Protein AF-A0A8B6EHK2-F1 (afdb_monomer)

InterPro domains:
  IPR007889 DNA binding HTH domain, Psq-type [PF04218] (21-60)

Foldseek 3Di:
DDDDDDPDDDDDPPPPPPPVVPPQPQVDPVLLVVLVVCVVVDPDDLCVSCVVSSHDSVSD

Sequence (60 aa):
MLAEQSVKAPGHPGGIARSAKRKLNVKSIEDKYQAILEVERTSKPKSEIARSYGVPANTL

Organism: Mytilus galloprovincialis (NCBI:txid29158)

Structure (mmCIF, N/CA/C/O backbone):
data_AF-A0A8B6EHK2-F1
#
_entry.id   AF-A0A8B6EHK2-F1
#
loop_
_atom_site.group_PDB
_atom_site.id
_atom_site.type_symbol
_atom_site.label_atom_id
_atom_site.label_alt_id
_atom_site.label_comp_id
_atom_site.label_asym_id
_atom_site.label_entity_id
_atom_site.label_seq_id
_atom_site.pdbx_PDB_ins_code
_atom_site.Cartn_x
_atom_site.Cartn_y
_atom_site.Cartn_z
_atom_site.occupancy
_atom_site.B_iso_or_equiv
_atom_site.auth_seq_id
_atom_site.auth_comp_id
_atom_site.auth_asym_id
_atom_site.auth_atom_id
_atom_site.pdbx_PDB_model_num
ATOM 1 N N . MET A 1 1 ? 8.306 -67.521 -22.830 1.00 42.19 1 MET A N 1
ATOM 2 C CA . MET A 1 1 ? 8.651 -66.181 -23.353 1.00 42.19 1 MET A CA 1
ATOM 3 C C . MET A 1 1 ? 7.973 -65.161 -22.454 1.00 42.19 1 MET A C 1
ATOM 5 O O . MET A 1 1 ? 6.755 -65.201 -22.351 1.00 42.19 1 MET A O 1
ATOM 9 N N . LEU A 1 2 ? 8.749 -64.357 -21.726 1.00 48.41 2 LEU A N 1
ATOM 10 C CA . LEU A 1 2 ? 8.262 -63.364 -20.765 1.00 48.41 2 LEU A CA 1
ATOM 11 C C . LEU A 1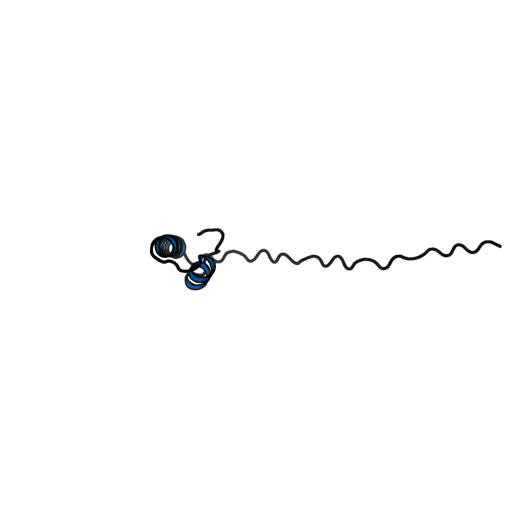 2 ? 8.403 -61.985 -21.423 1.00 48.41 2 LEU A C 1
ATOM 13 O O . LEU A 1 2 ? 9.516 -61.600 -21.767 1.00 48.41 2 LEU A O 1
ATOM 17 N N . ALA A 1 3 ? 7.293 -61.290 -21.675 1.00 56.25 3 ALA A N 1
ATOM 18 C CA . ALA A 1 3 ? 7.313 -59.946 -22.247 1.00 56.25 3 ALA A CA 1
ATOM 19 C C . ALA A 1 3 ? 7.280 -58.918 -21.111 1.00 56.25 3 ALA A C 1
ATOM 21 O O . ALA A 1 3 ? 6.255 -58.738 -20.453 1.00 56.25 3 ALA A O 1
ATOM 22 N N . GLU A 1 4 ? 8.412 -58.261 -20.876 1.00 55.81 4 GLU A N 1
ATOM 23 C CA . GLU A 1 4 ? 8.519 -57.100 -19.999 1.00 55.81 4 GLU A CA 1
ATOM 24 C C . GLU A 1 4 ? 7.730 -55.930 -20.609 1.00 55.81 4 GLU A C 1
ATOM 26 O O . GLU A 1 4 ? 8.146 -55.318 -21.591 1.00 55.81 4 GLU A O 1
ATOM 31 N N . GLN A 1 5 ? 6.564 -55.611 -20.044 1.00 53.97 5 GLN A N 1
ATOM 32 C CA . GLN A 1 5 ? 5.876 -54.350 -20.322 1.00 53.97 5 GLN A CA 1
ATOM 33 C C . GLN A 1 5 ? 6.320 -53.310 -19.295 1.00 53.97 5 GLN A C 1
ATOM 35 O O . GLN A 1 5 ? 5.806 -53.236 -18.180 1.00 53.97 5 GLN A O 1
ATOM 40 N N . SER A 1 6 ? 7.297 -52.495 -19.689 1.00 54.09 6 SER A N 1
ATOM 41 C CA . SER A 1 6 ? 7.724 -51.318 -18.939 1.00 54.09 6 SER A CA 1
ATOM 42 C C . SER A 1 6 ? 6.638 -50.241 -19.037 1.00 54.09 6 SER A C 1
ATOM 44 O O . S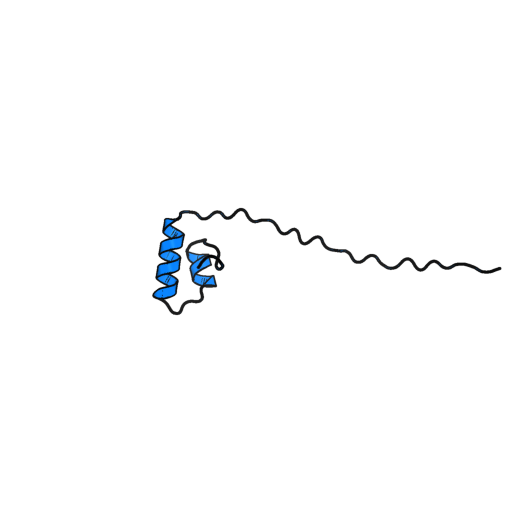ER A 1 6 ? 6.525 -49.532 -20.038 1.00 54.09 6 SER A O 1
ATOM 46 N N . VAL A 1 7 ? 5.812 -50.118 -17.999 1.00 57.06 7 VAL A N 1
ATOM 47 C CA . VAL A 1 7 ? 4.829 -49.037 -17.854 1.00 57.06 7 VAL A CA 1
ATOM 48 C C . VAL A 1 7 ? 5.549 -47.690 -17.739 1.00 57.06 7 VAL A C 1
ATOM 50 O O . VAL A 1 7 ? 6.099 -47.325 -16.702 1.00 57.06 7 VAL A O 1
ATOM 53 N N . LYS A 1 8 ? 5.562 -46.929 -18.837 1.00 53.22 8 LYS A N 1
ATOM 54 C CA . LYS A 1 8 ? 5.993 -45.529 -18.856 1.00 53.22 8 LYS A CA 1
ATOM 55 C C . LYS A 1 8 ? 4.943 -44.699 -18.116 1.00 53.22 8 LYS A C 1
ATOM 57 O O . LYS A 1 8 ? 3.875 -44.426 -18.657 1.00 53.22 8 LYS A O 1
ATOM 62 N N . ALA A 1 9 ? 5.242 -44.317 -16.877 1.00 61.28 9 ALA A N 1
ATOM 63 C CA . ALA A 1 9 ? 4.426 -43.377 -16.118 1.00 61.28 9 ALA A CA 1
ATOM 64 C C . ALA A 1 9 ? 4.236 -42.071 -16.923 1.00 61.28 9 ALA A C 1
ATOM 66 O O . ALA A 1 9 ? 5.211 -41.570 -17.499 1.00 61.28 9 ALA A O 1
ATOM 67 N N . PRO A 1 10 ? 3.023 -41.493 -16.985 1.00 55.97 10 PRO A N 1
ATOM 68 C CA . PRO A 1 10 ? 2.845 -40.172 -17.561 1.00 55.97 10 PRO A CA 1
ATOM 69 C C . PRO A 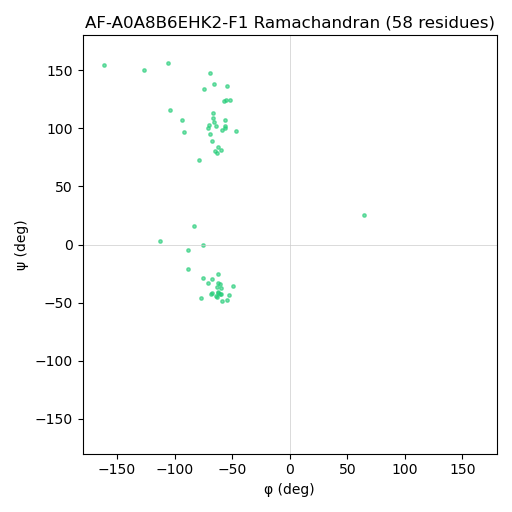1 10 ? 3.560 -39.167 -16.658 1.00 55.97 10 PRO A C 1
ATOM 71 O O . PRO A 1 10 ? 3.204 -38.974 -15.494 1.00 55.97 10 PRO A O 1
ATOM 74 N N . GLY A 1 11 ? 4.623 -38.567 -17.197 1.00 53.94 11 GLY A N 1
ATOM 75 C CA . GLY A 1 11 ? 5.348 -37.493 -16.540 1.00 53.94 11 GLY A CA 1
ATOM 76 C C . GLY A 1 11 ? 4.366 -36.406 -16.123 1.00 53.94 11 GLY A C 1
ATOM 77 O O . GLY A 1 11 ? 3.610 -35.896 -16.948 1.00 53.94 11 GLY A O 1
ATOM 78 N N . HIS A 1 12 ? 4.372 -36.069 -14.836 1.00 57.12 12 HIS A N 1
ATOM 79 C CA . HIS A 1 12 ? 3.735 -34.852 -14.365 1.00 57.12 12 HIS A CA 1
ATOM 80 C C . HIS A 1 12 ? 4.345 -33.695 -15.162 1.00 57.12 12 HIS A C 1
ATOM 82 O O . HIS A 1 12 ? 5.573 -33.546 -15.135 1.00 57.12 12 HIS A O 1
ATOM 88 N N . PRO A 1 13 ? 3.558 -32.855 -15.856 1.00 54.84 13 PRO A N 1
ATOM 89 C CA . PRO A 1 13 ? 4.058 -31.558 -16.250 1.00 54.84 13 PRO A CA 1
ATOM 90 C C . PRO A 1 13 ? 4.228 -30.784 -14.945 1.00 54.84 13 PRO A C 1
ATOM 92 O O . PRO A 1 13 ? 3.306 -30.138 -14.453 1.00 54.84 13 PRO A O 1
ATOM 95 N N . GLY A 1 14 ? 5.415 -30.908 -14.347 1.00 45.56 14 GLY A N 1
ATOM 96 C CA . GLY A 1 14 ? 5.933 -29.974 -13.369 1.00 45.56 14 GLY A CA 1
ATOM 97 C C . GLY A 1 14 ? 6.016 -2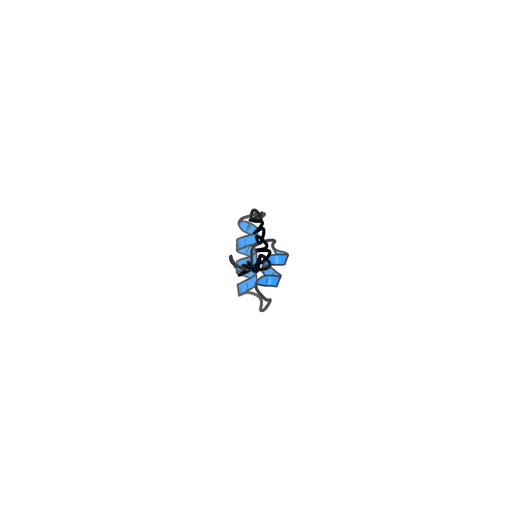8.633 -14.071 1.00 45.56 14 GLY A C 1
ATOM 98 O O . GLY A 1 14 ? 7.052 -28.266 -14.622 1.00 45.56 14 GLY A O 1
ATOM 99 N N . GLY A 1 15 ? 4.874 -27.951 -14.135 1.00 48.56 15 GLY A N 1
ATOM 100 C CA . GLY A 1 15 ? 4.765 -26.588 -14.586 1.00 48.56 15 GLY A CA 1
ATOM 101 C C . GLY A 1 15 ? 5.644 -25.793 -13.654 1.00 48.56 15 GLY A C 1
ATOM 102 O O . GLY A 1 15 ? 5.256 -25.500 -12.528 1.00 48.56 15 GLY A O 1
ATOM 103 N N . ILE A 1 16 ? 6.857 -25.509 -14.120 1.00 54.78 16 ILE A N 1
ATOM 104 C CA . ILE A 1 16 ? 7.708 -24.464 -13.592 1.00 54.78 16 ILE A CA 1
ATOM 105 C C . ILE A 1 16 ? 6.822 -23.233 -13.462 1.00 54.78 16 ILE A C 1
ATOM 107 O O . ILE A 1 16 ? 6.538 -22.542 -14.443 1.00 54.78 16 ILE A O 1
ATOM 111 N N . ALA A 1 17 ? 6.310 -22.996 -12.254 1.00 58.75 17 ALA A N 1
ATOM 112 C CA . ALA A 1 17 ? 5.709 -21.733 -11.915 1.00 58.75 17 ALA A CA 1
ATOM 113 C C . ALA A 1 17 ? 6.814 -20.728 -12.206 1.00 58.75 17 ALA A C 1
ATOM 115 O O . ALA A 1 17 ? 7.812 -20.642 -11.489 1.00 58.75 17 ALA A O 1
ATOM 116 N N . ARG A 1 18 ? 6.691 -20.048 -13.349 1.00 57.84 18 ARG A N 1
ATOM 117 C CA . ARG A 1 18 ? 7.471 -18.871 -13.685 1.00 57.84 18 ARG A CA 1
ATOM 118 C C . ARG A 1 18 ? 7.066 -17.871 -12.617 1.00 57.84 18 ARG A C 1
ATOM 120 O O . ARG A 1 18 ? 6.155 -17.073 -12.816 1.00 57.84 18 ARG A O 1
ATOM 127 N N . SER A 1 19 ? 7.712 -17.959 -11.458 1.00 56.19 19 SER A N 1
ATOM 128 C CA . SER A 1 19 ? 7.770 -16.906 -10.464 1.00 56.19 19 SER A CA 1
ATOM 129 C C . SER A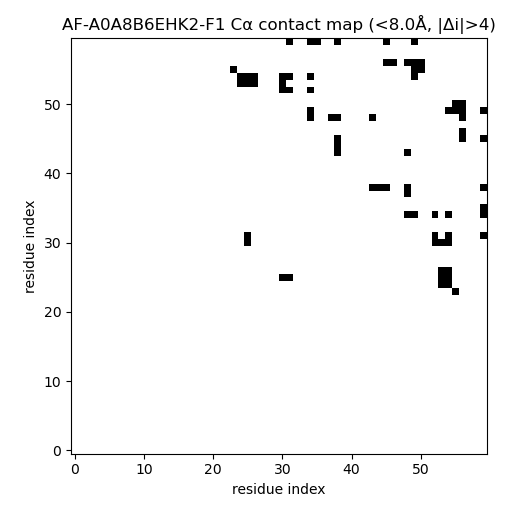 1 19 ? 8.499 -15.777 -11.162 1.00 56.19 19 SER A C 1
ATOM 131 O O . SER A 1 19 ? 9.711 -15.612 -11.035 1.00 56.19 19 SER A O 1
ATOM 133 N N . ALA A 1 20 ? 7.761 -15.060 -12.010 1.00 59.09 20 ALA A N 1
ATOM 134 C CA . ALA A 1 20 ? 8.173 -13.796 -12.554 1.00 59.09 20 ALA A CA 1
ATOM 135 C C . ALA A 1 20 ? 8.444 -12.957 -11.318 1.00 59.09 20 ALA A C 1
ATOM 137 O O . ALA A 1 20 ? 7.519 -12.515 -10.635 1.00 59.09 20 ALA A O 1
ATOM 138 N N . LYS A 1 21 ? 9.728 -12.835 -10.981 1.00 55.69 21 LYS A N 1
ATOM 139 C CA . LYS A 1 21 ? 10.222 -11.948 -9.944 1.00 55.69 21 LYS A CA 1
ATOM 140 C C . LYS A 1 21 ? 9.917 -10.552 -10.468 1.00 55.69 21 LYS A C 1
ATOM 142 O O . LYS A 1 21 ? 10.743 -9.941 -11.139 1.00 55.69 21 LYS A O 1
ATOM 147 N N . ARG A 1 22 ? 8.660 -10.122 -10.302 1.00 62.38 22 ARG A N 1
ATOM 148 C CA . ARG A 1 22 ? 8.178 -8.803 -10.691 1.00 62.38 22 ARG A CA 1
ATOM 149 C C . ARG A 1 22 ? 9.088 -7.843 -9.951 1.00 62.38 22 ARG A C 1
ATOM 151 O O . ARG A 1 22 ? 9.052 -7.783 -8.723 1.00 62.38 22 ARG A O 1
ATOM 158 N N . LYS A 1 23 ? 9.986 -7.194 -10.696 1.00 60.25 23 LYS A N 1
ATOM 159 C CA . LYS A 1 23 ? 10.848 -6.163 -10.135 1.00 60.25 23 LYS A CA 1
ATOM 160 C C . LYS A 1 23 ? 9.919 -5.118 -9.532 1.00 60.25 23 LYS A C 1
ATOM 162 O O . LYS A 1 23 ? 8.984 -4.652 -10.180 1.00 60.25 23 LYS A O 1
ATOM 167 N N . LEU A 1 24 ? 10.127 -4.884 -8.246 1.00 59.97 24 LEU A N 1
ATOM 168 C CA . LEU A 1 24 ? 9.300 -4.036 -7.416 1.00 59.97 24 LEU A CA 1
ATOM 169 C C . LEU A 1 24 ? 9.513 -2.586 -7.865 1.00 59.97 24 LEU A C 1
ATOM 171 O O . LEU A 1 24 ? 10.476 -1.953 -7.443 1.00 59.97 24 LEU A O 1
ATOM 175 N N . ASN A 1 25 ? 8.655 -2.060 -8.737 1.00 59.53 25 ASN A N 1
ATOM 176 C CA . ASN A 1 25 ? 8.648 -0.628 -9.030 1.00 59.53 25 ASN A CA 1
ATOM 177 C C . ASN A 1 25 ? 7.922 0.092 -7.890 1.00 59.53 25 ASN A C 1
ATOM 179 O O . ASN A 1 25 ? 6.783 0.525 -8.048 1.00 59.53 25 ASN A O 1
ATOM 183 N N . VAL A 1 26 ? 8.566 0.184 -6.724 1.00 60.44 26 VAL A N 1
ATOM 184 C CA . VAL A 1 26 ? 8.149 1.154 -5.707 1.00 60.44 26 VAL A CA 1
ATOM 185 C C . VAL A 1 26 ? 8.438 2.524 -6.312 1.00 60.44 26 VAL A C 1
ATOM 187 O O . VAL A 1 26 ? 9.600 2.863 -6.523 1.00 60.44 26 VAL A O 1
ATOM 190 N N . LYS A 1 27 ? 7.383 3.255 -6.686 1.00 67.88 27 LYS A N 1
ATOM 191 C CA . LYS A 1 27 ? 7.488 4.534 -7.406 1.00 67.88 27 LYS A CA 1
ATOM 192 C C . LYS A 1 27 ? 8.277 5.576 -6.609 1.00 67.88 27 LYS A C 1
ATOM 194 O O . LYS A 1 27 ? 9.065 6.306 -7.200 1.00 67.88 27 LYS A O 1
ATOM 199 N N . SER A 1 28 ? 8.112 5.595 -5.286 1.00 77.50 28 SER A N 1
ATOM 200 C CA . SER A 1 28 ? 8.885 6.419 -4.358 1.00 77.50 28 SER A CA 1
ATOM 201 C C . SER A 1 28 ? 8.783 5.882 -2.924 1.00 77.50 28 SER A C 1
ATOM 203 O O . SER A 1 28 ? 7.804 5.228 -2.563 1.00 77.50 28 SER A O 1
ATOM 205 N N . ILE A 1 29 ? 9.784 6.166 -2.083 1.00 82.75 29 ILE A N 1
ATOM 206 C CA . ILE A 1 29 ? 9.738 5.884 -0.634 1.00 82.75 29 ILE A CA 1
ATOM 207 C C . ILE A 1 29 ? 8.575 6.645 0.029 1.00 82.75 29 ILE A C 1
ATOM 209 O O . ILE A 1 29 ? 7.932 6.115 0.932 1.00 82.75 29 ILE A O 1
ATOM 213 N N . GLU A 1 30 ? 8.271 7.846 -0.467 1.00 86.94 30 GLU A N 1
ATOM 214 C CA . GLU A 1 30 ? 7.151 8.689 -0.030 1.00 86.94 30 GLU A CA 1
ATOM 215 C C . GLU A 1 30 ? 5.809 7.936 -0.094 1.00 86.94 30 GLU A C 1
ATOM 217 O O . GLU A 1 30 ? 5.073 7.886 0.890 1.00 86.94 30 GLU A O 1
ATOM 222 N N . ASP A 1 31 ? 5.536 7.258 -1.215 1.00 86.44 31 ASP A N 1
ATOM 223 C CA . ASP A 1 31 ? 4.290 6.509 -1.429 1.00 86.44 31 ASP A CA 1
ATOM 224 C C . ASP A 1 31 ? 4.132 5.372 -0.416 1.00 86.44 31 ASP A C 1
ATOM 226 O O . ASP A 1 31 ? 3.027 5.061 0.028 1.00 86.44 31 ASP A O 1
ATOM 230 N N . LYS A 1 32 ? 5.251 4.765 -0.005 1.00 86.31 32 LYS A N 1
ATOM 231 C CA . LYS A 1 32 ? 5.247 3.730 1.028 1.00 86.31 32 LYS A CA 1
ATOM 232 C C . LYS A 1 32 ? 4.893 4.309 2.396 1.00 86.31 32 LYS A C 1
ATOM 234 O O . LYS A 1 32 ? 4.106 3.699 3.114 1.00 86.31 32 LYS A O 1
ATOM 239 N N . TYR A 1 33 ? 5.434 5.473 2.752 1.00 90.94 33 TYR A N 1
ATOM 240 C CA . TYR A 1 33 ? 5.085 6.139 4.009 1.00 90.94 33 TYR A CA 1
ATOM 241 C C . TYR A 1 33 ? 3.616 6.565 4.043 1.00 90.94 33 TYR A C 1
ATOM 243 O O . TYR A 1 33 ? 2.939 6.304 5.035 1.00 90.94 33 TYR A O 1
ATOM 251 N N . GLN A 1 34 ? 3.099 7.149 2.959 1.00 91.19 34 GLN A N 1
ATOM 252 C CA . GLN A 1 34 ? 1.683 7.525 2.874 1.00 91.19 34 GLN A CA 1
ATOM 253 C C . GLN A 1 34 ? 0.764 6.302 2.970 1.00 91.19 34 GLN A C 1
ATOM 255 O O . GLN A 1 34 ? -0.213 6.325 3.715 1.00 91.19 34 GLN A O 1
ATOM 260 N N . ALA A 1 35 ? 1.122 5.198 2.309 1.00 90.88 35 ALA A N 1
ATOM 261 C CA . ALA A 1 35 ? 0.375 3.950 2.403 1.00 90.88 35 ALA A CA 1
ATOM 262 C C . ALA A 1 35 ? 0.352 3.375 3.832 1.00 90.88 35 ALA A C 1
ATOM 264 O O . ALA A 1 35 ? -0.699 2.924 4.279 1.00 90.88 35 ALA A O 1
ATOM 265 N N . ILE A 1 36 ? 1.470 3.423 4.570 1.00 91.69 36 ILE A N 1
ATOM 266 C CA . ILE A 1 36 ? 1.519 3.003 5.984 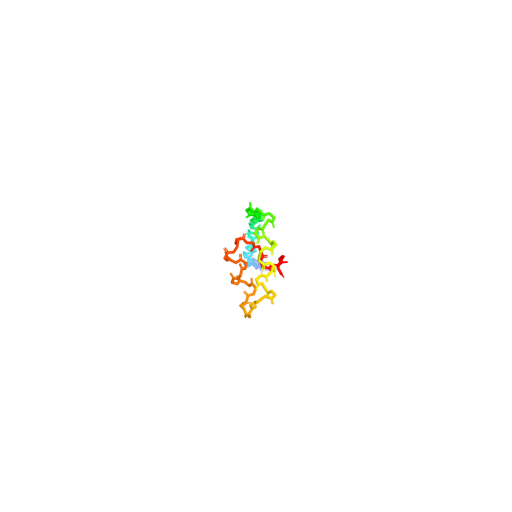1.00 91.69 36 ILE A CA 1
ATOM 267 C C . ILE A 1 36 ? 0.614 3.897 6.839 1.00 91.69 36 ILE A C 1
ATOM 269 O O . ILE A 1 36 ? -0.172 3.399 7.640 1.00 91.69 36 ILE A O 1
ATOM 273 N N . LEU A 1 37 ? 0.672 5.215 6.639 1.00 93.56 37 LEU A N 1
ATOM 274 C CA . LEU A 1 37 ? -0.188 6.149 7.365 1.00 93.56 37 LEU A CA 1
ATOM 275 C C . LEU A 1 37 ? -1.676 5.921 7.060 1.00 93.56 37 LEU A C 1
ATOM 277 O O . LEU A 1 37 ? -2.504 6.058 7.956 1.00 93.56 37 LEU A O 1
ATOM 281 N N . GLU A 1 38 ? -2.040 5.569 5.824 1.00 92.50 38 GLU A N 1
ATOM 282 C CA . GLU A 1 38 ? -3.434 5.282 5.465 1.00 92.50 38 GLU A CA 1
ATOM 283 C C . GLU A 1 38 ? -3.942 3.961 6.060 1.00 92.50 38 GLU A C 1
ATOM 285 O O . GLU A 1 38 ? -5.114 3.887 6.435 1.00 92.50 38 GLU A O 1
ATOM 290 N N . VAL A 1 39 ? -3.076 2.951 6.211 1.00 91.25 39 VAL A N 1
ATOM 291 C CA . VAL A 1 39 ? -3.413 1.698 6.916 1.00 91.25 39 VAL A CA 1
ATOM 292 C C . VAL A 1 39 ? -3.811 1.980 8.362 1.00 91.25 39 VAL A C 1
ATOM 294 O O . VAL A 1 39 ? -4.799 1.432 8.834 1.00 91.25 39 VAL A O 1
ATOM 297 N N . GLU A 1 40 ? -3.092 2.870 9.044 1.00 90.31 40 GLU A N 1
ATOM 298 C CA . GLU A 1 40 ? -3.384 3.216 10.442 1.00 90.31 40 GLU A CA 1
ATOM 299 C C . GLU A 1 40 ? -4.619 4.123 10.583 1.00 90.31 40 GLU A C 1
ATOM 301 O O . GLU A 1 40 ? -5.309 4.105 11.600 1.00 90.31 40 GLU A O 1
ATOM 306 N N . ARG A 1 41 ? -4.913 4.940 9.565 1.00 92.25 41 ARG A N 1
ATOM 307 C CA . ARG A 1 41 ? -6.014 5.920 9.595 1.00 92.25 41 ARG A CA 1
ATOM 308 C C . ARG A 1 41 ? -7.352 5.363 9.123 1.00 92.25 41 ARG A C 1
ATOM 310 O O . ARG A 1 41 ? -8.383 5.973 9.399 1.00 92.25 41 ARG A O 1
ATOM 317 N N . THR A 1 42 ? -7.353 4.270 8.363 1.00 89.31 42 THR A N 1
ATOM 318 C CA . THR A 1 42 ? -8.5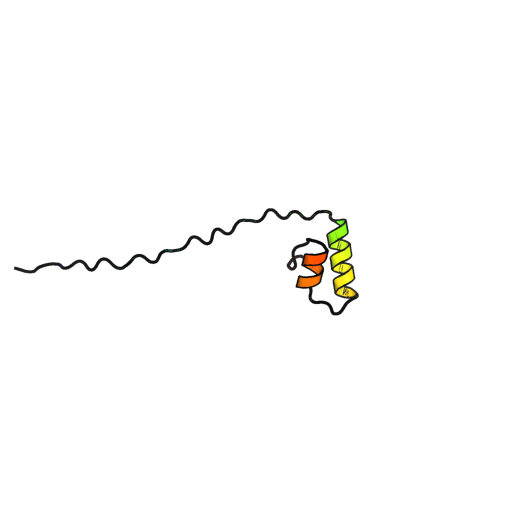57 3.746 7.709 1.00 89.31 42 THR A CA 1
ATOM 319 C C . THR A 1 42 ? -8.781 2.278 8.040 1.00 89.31 42 THR A C 1
ATOM 321 O O . THR A 1 42 ? -7.844 1.511 8.204 1.00 89.31 42 THR A O 1
ATOM 324 N N . SER A 1 43 ? -10.040 1.843 8.056 1.00 90.62 43 SER A N 1
ATOM 325 C CA . SER A 1 43 ? -10.380 0.414 8.149 1.00 90.62 43 SER A CA 1
ATOM 326 C C . SER A 1 43 ? -10.344 -0.299 6.790 1.00 90.62 43 SER A C 1
ATOM 328 O O . SER A 1 43 ? -10.911 -1.383 6.646 1.00 90.62 43 SER A O 1
ATOM 330 N N . LYS A 1 44 ? -9.725 0.310 5.767 1.00 90.00 44 LYS A N 1
ATOM 331 C CA . LYS A 1 44 ? -9.599 -0.309 4.445 1.00 90.00 44 LYS A CA 1
ATOM 332 C C . LYS A 1 44 ? -8.630 -1.492 4.515 1.00 90.00 44 LYS A C 1
ATOM 334 O O . LYS A 1 44 ? -7.652 -1.461 5.265 1.00 90.00 44 LYS A O 1
ATOM 339 N N . PRO A 1 45 ? -8.839 -2.536 3.703 1.00 92.44 45 PRO A N 1
ATOM 340 C CA . PRO A 1 45 ? -7.915 -3.655 3.666 1.00 92.44 45 PRO A CA 1
ATOM 341 C C . PRO A 1 45 ? -6.549 -3.223 3.109 1.00 92.44 45 PRO A C 1
ATOM 343 O O . PRO A 1 45 ? -6.461 -2.534 2.090 1.00 92.44 45 PRO A O 1
ATOM 346 N N . LYS A 1 46 ? -5.463 -3.714 3.727 1.00 90.50 46 LYS A N 1
ATOM 347 C CA . LYS A 1 46 ? -4.070 -3.442 3.311 1.00 90.50 46 LYS A CA 1
ATOM 348 C C . LYS A 1 46 ? -3.829 -3.670 1.818 1.00 90.50 46 LYS A C 1
ATOM 350 O O . LYS A 1 46 ? -3.068 -2.946 1.189 1.00 90.50 46 LYS A O 1
ATOM 355 N N . SER A 1 47 ? -4.482 -4.678 1.241 1.00 90.69 47 SER A N 1
ATOM 356 C CA . SER A 1 47 ? -4.375 -5.021 -0.179 1.00 90.69 47 SER A CA 1
ATOM 357 C C . SER A 1 47 ? -4.970 -3.965 -1.113 1.00 90.69 47 SER A C 1
ATOM 359 O O . SER A 1 47 ? -4.495 -3.827 -2.238 1.00 90.69 47 SER A O 1
ATOM 361 N N . GLU A 1 48 ? -5.983 -3.224 -0.671 1.00 92.25 48 GLU A N 1
ATOM 362 C CA . GLU A 1 48 ? -6.588 -2.130 -1.430 1.00 92.25 48 GLU A CA 1
ATOM 363 C C . GLU A 1 48 ? -5.707 -0.884 -1.369 1.00 92.25 48 GLU A C 1
ATOM 365 O O . GLU A 1 48 ? -5.370 -0.327 -2.412 1.00 92.25 48 GLU A O 1
ATOM 370 N N . ILE A 1 49 ? -5.221 -0.531 -0.176 1.00 92.31 49 ILE A N 1
ATOM 371 C CA . ILE A 1 49 ? -4.281 0.582 0.024 1.00 92.31 49 ILE A CA 1
ATOM 372 C C . ILE A 1 49 ? -3.005 0.341 -0.796 1.00 92.31 49 ILE A C 1
ATOM 374 O O . ILE A 1 49 ? -2.595 1.183 -1.590 1.00 92.31 49 ILE A O 1
ATOM 378 N N . ALA A 1 50 ? -2.431 -0.859 -0.710 1.00 89.88 50 ALA A N 1
ATOM 379 C CA . ALA A 1 50 ? -1.264 -1.262 -1.489 1.00 89.88 50 ALA A CA 1
ATOM 380 C C . ALA A 1 50 ? -1.436 -1.032 -3.001 1.00 89.88 50 ALA A C 1
ATOM 382 O O . ALA A 1 50 ? -0.541 -0.505 -3.662 1.00 89.88 50 ALA A O 1
ATOM 383 N N . ARG A 1 51 ? -2.606 -1.379 -3.556 1.00 88.75 51 ARG A N 1
ATOM 384 C CA . ARG A 1 51 ? -2.908 -1.163 -4.980 1.00 88.75 51 ARG A CA 1
ATOM 385 C C . ARG A 1 51 ? -3.017 0.318 -5.323 1.00 88.75 51 ARG A C 1
ATOM 387 O O . ARG A 1 51 ? -2.472 0.712 -6.350 1.00 88.75 51 ARG A O 1
ATOM 394 N N . SER A 1 52 ? -3.665 1.115 -4.474 1.00 88.56 52 SER A N 1
ATOM 395 C CA . SER A 1 52 ? -3.821 2.561 -4.678 1.00 88.56 52 SER A CA 1
ATOM 396 C C . SER A 1 52 ? -2.477 3.286 -4.729 1.00 88.56 52 SER A C 1
ATOM 398 O O . SER A 1 52 ? -2.257 4.106 -5.617 1.00 88.56 52 SER A O 1
ATOM 400 N N . TYR A 1 53 ? -1.548 2.921 -3.842 1.00 87.38 53 TY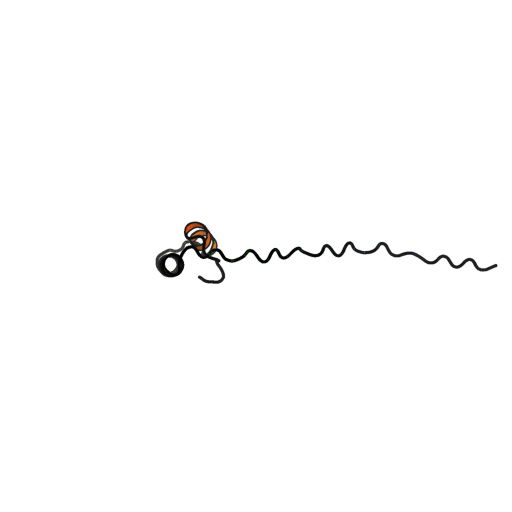R A N 1
ATOM 401 C CA . TYR A 1 53 ? -0.208 3.518 -3.787 1.00 87.38 53 TYR A CA 1
ATOM 402 C C . TYR A 1 53 ? 0.818 2.822 -4.693 1.00 87.38 53 TYR A C 1
ATOM 404 O O . TYR A 1 53 ? 1.953 3.274 -4.821 1.00 87.38 53 TYR A O 1
ATOM 412 N N . GLY A 1 54 ? 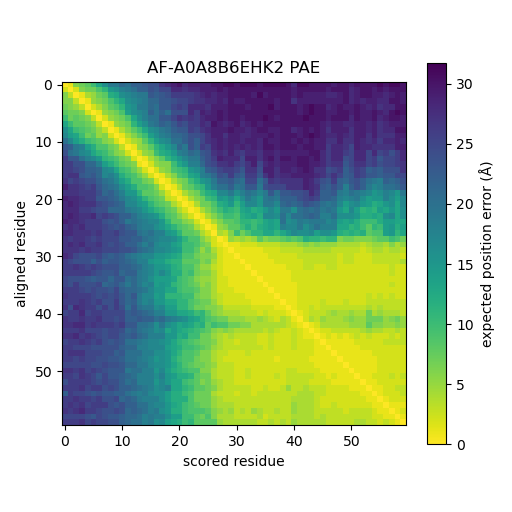0.450 1.717 -5.349 1.00 85.06 54 GLY A N 1
ATOM 413 C CA . GLY A 1 54 ? 1.377 0.940 -6.177 1.00 85.06 54 GLY A CA 1
ATOM 414 C C . GLY A 1 54 ? 2.518 0.301 -5.377 1.00 85.06 54 GLY A C 1
ATOM 415 O O . GLY A 1 54 ? 3.586 0.036 -5.929 1.00 85.06 54 GLY A O 1
ATOM 416 N N . VAL A 1 55 ? 2.298 0.053 -4.087 1.00 86.75 55 VAL A N 1
ATOM 417 C CA . VAL A 1 55 ? 3.257 -0.585 -3.183 1.00 86.75 55 VAL A CA 1
ATOM 418 C C . VAL A 1 55 ? 2.835 -2.026 -2.890 1.00 86.75 55 VAL A C 1
ATOM 420 O O . VAL A 1 55 ? 1.667 -2.383 -3.022 1.00 86.75 55 VAL A O 1
ATOM 423 N N . PRO A 1 56 ? 3.756 -2.911 -2.503 1.00 84.06 56 PRO A N 1
ATOM 424 C CA . PRO A 1 56 ? 3.402 -4.284 -2.165 1.00 84.06 56 PRO A CA 1
ATOM 425 C C . PRO A 1 56 ? 2.701 -4.375 -0.812 1.00 84.06 56 PRO A C 1
ATOM 427 O O . PRO A 1 56 ? 3.196 -3.855 0.188 1.00 84.06 56 PRO A O 1
ATOM 430 N N . ALA A 1 57 ? 1.606 -5.130 -0.757 1.00 86.56 57 ALA A N 1
ATOM 431 C CA . ALA A 1 57 ? 0.838 -5.313 0.474 1.00 86.56 57 ALA A CA 1
ATOM 432 C C . ALA A 1 57 ? 1.635 -5.987 1.604 1.00 86.56 57 ALA A C 1
ATOM 434 O O . ALA A 1 57 ? 1.340 -5.759 2.765 1.00 86.56 57 ALA A O 1
ATOM 435 N N . ASN A 1 58 ? 2.664 -6.781 1.287 1.00 86.25 58 ASN A N 1
ATOM 436 C CA . ASN A 1 58 ? 3.556 -7.386 2.285 1.00 86.25 58 ASN A CA 1
ATOM 437 C C . ASN A 1 58 ? 4.564 -6.395 2.894 1.00 86.25 58 ASN A C 1
ATOM 439 O O . ASN A 1 58 ? 5.394 -6.795 3.704 1.00 86.25 58 ASN A O 1
ATOM 443 N N . THR A 1 59 ? 4.544 -5.133 2.462 1.00 82.69 59 THR A N 1
ATOM 444 C CA . THR A 1 59 ? 5.416 -4.067 2.973 1.00 82.69 59 THR A CA 1
ATOM 445 C C . THR A 1 59 ? 4.657 -2.977 3.734 1.00 82.69 59 THR A C 1
ATOM 447 O O . THR A 1 59 ? 5.292 -2.003 4.142 1.00 82.69 59 THR A O 1
ATOM 450 N N . LEU A 1 60 ? 3.338 -3.158 3.900 1.00 82.12 60 LEU A N 1
ATOM 451 C CA . LEU A 1 60 ? 2.405 -2.339 4.680 1.00 82.12 60 LEU A CA 1
ATOM 452 C C . LEU A 1 60 ? 1.926 -3.110 5.915 1.00 82.12 60 LEU A C 1
ATOM 454 O O . LEU A 1 60 ? 1.671 -2.502 6.967 1.00 82.12 60 LEU A O 1
#

Nearest PDB structures (foldseek):
  6qdv-assembly1_O  TM=5.960E-01  e=6.998E+00  Homo sapiens
  9fmd-assembly1_L  TM=5.988E-01  e=7.467E+00  Homo sapiens

Radius of gyration: 23.85 Å; Cα contacts (8 Å, |Δi|>4): 38; chains: 1; bounding box: 21×75×34 Å

Mean predicted aligned error: 14.43 Å

pLDDT: mean 73.86, std 16.78, range [42.19, 93.56]

Solvent-accessible surface area (backbone atoms only — not comparable to full-atom values): 4059 Å² total; per-residue (Å²): 140,85,84,84,77,80,80,77,73,82,77,76,82,76,70,74,76,77,75,69,76,72,76,79,68,61,87,45,74,65,44,51,54,53,40,42,54,46,51,77,74,40,93,62,57,57,65,57,47,17,60,76,53,52,39,62,48,95,80,99

Secondary structure (DSSP, 8-state):
----------------------------HHHHHHHHHHHHH--S-HHHHHHHHT--GGG-